Protein AF-A0A381NSH4-F1 (afdb_monomer)

Structure (mmCIF, N/CA/C/O backbone):
data_AF-A0A381NSH4-F1
#
_entry.id   AF-A0A381NSH4-F1
#
loop_
_atom_site.group_PDB
_atom_site.id
_atom_site.type_symbol
_atom_site.label_atom_id
_atom_site.label_alt_id
_atom_site.label_comp_id
_atom_site.label_asym_id
_atom_site.label_entity_id
_atom_site.label_seq_id
_atom_site.pdbx_PDB_ins_code
_atom_site.Cartn_x
_atom_site.Cartn_y
_atom_site.Cartn_z
_atom_site.occupancy
_atom_site.B_iso_or_equiv
_atom_site.auth_seq_id
_atom_site.auth_comp_id
_atom_site.auth_asym_id
_atom_site.auth_atom_id
_atom_site.pdbx_PDB_model_num
ATOM 1 N N . GLU A 1 1 ? 9.974 11.457 17.850 1.00 54.38 1 GLU A N 1
ATOM 2 C CA . GLU A 1 1 ? 8.636 10.919 18.157 1.00 54.38 1 GLU A CA 1
ATOM 3 C C . GLU A 1 1 ? 7.765 11.039 16.912 1.00 54.38 1 GLU A C 1
ATOM 5 O O . GLU A 1 1 ? 7.603 12.149 16.429 1.00 54.38 1 GLU A O 1
ATOM 10 N N . MET A 1 2 ? 7.265 9.943 16.327 1.00 51.56 2 MET A N 1
ATOM 11 C CA . MET A 1 2 ? 6.429 10.014 15.111 1.00 51.56 2 MET A CA 1
ATOM 12 C C . MET A 1 2 ? 5.053 10.663 15.356 1.00 51.56 2 MET A C 1
ATOM 14 O O . MET A 1 2 ? 4.365 11.027 14.403 1.00 51.56 2 MET A O 1
ATOM 18 N N . GLU A 1 3 ? 4.700 10.902 16.625 1.00 49.88 3 GLU A N 1
ATOM 19 C CA . GLU A 1 3 ? 3.571 11.748 17.027 1.00 49.88 3 GLU A CA 1
ATOM 20 C C . GLU A 1 3 ? 3.596 13.141 16.372 1.00 49.88 3 GLU A C 1
ATOM 22 O O . GLU A 1 3 ? 2.533 13.709 16.130 1.00 49.88 3 GLU A O 1
ATOM 27 N N . THR A 1 4 ? 4.770 13.689 16.015 1.00 55.56 4 THR A N 1
ATOM 28 C CA . THR A 1 4 ? 4.829 14.958 15.266 1.00 55.56 4 THR A CA 1
ATOM 29 C C . THR A 1 4 ? 4.426 14.831 13.800 1.00 55.56 4 THR A C 1
ATOM 31 O O . THR A 1 4 ? 3.989 15.823 13.223 1.00 55.56 4 THR A O 1
ATOM 34 N N . TYR A 1 5 ? 4.564 13.653 13.184 1.00 58.81 5 TYR A N 1
ATOM 35 C CA . TYR A 1 5 ? 4.221 13.450 11.771 1.00 58.81 5 TYR A CA 1
ATOM 36 C C . TYR A 1 5 ? 2.752 13.080 11.569 1.00 58.81 5 TYR A C 1
ATOM 38 O O . TYR A 1 5 ? 2.172 13.449 10.551 1.00 58.81 5 TYR A O 1
ATOM 46 N N . LEU A 1 6 ? 2.145 12.379 12.530 1.00 64.69 6 LEU A N 1
ATOM 47 C CA . LEU A 1 6 ? 0.754 11.931 12.461 1.00 64.69 6 LEU A CA 1
ATOM 48 C C . LEU A 1 6 ? 0.031 12.204 13.794 1.00 64.69 6 LEU A C 1
ATOM 50 O O . LEU A 1 6 ? -0.257 11.277 14.551 1.00 64.69 6 LEU A O 1
ATOM 54 N N . PRO A 1 7 ? -0.262 13.469 14.132 1.00 63.97 7 PRO A N 1
ATOM 55 C CA . PRO A 1 7 ? -1.010 13.774 15.344 1.00 63.97 7 PRO A CA 1
ATOM 56 C C . PRO A 1 7 ? -2.448 13.235 15.246 1.00 63.97 7 PRO A C 1
ATOM 58 O O . PRO A 1 7 ? -3.110 13.387 14.221 1.00 63.97 7 PRO A O 1
ATOM 61 N N . ASN A 1 8 ? -2.958 12.660 16.340 1.00 69.38 8 ASN A N 1
ATOM 62 C CA . ASN A 1 8 ? -4.362 12.246 16.518 1.00 69.38 8 ASN A CA 1
ATOM 63 C C . ASN A 1 8 ? -4.880 11.095 15.627 1.00 69.38 8 ASN A C 1
ATOM 65 O O . ASN A 1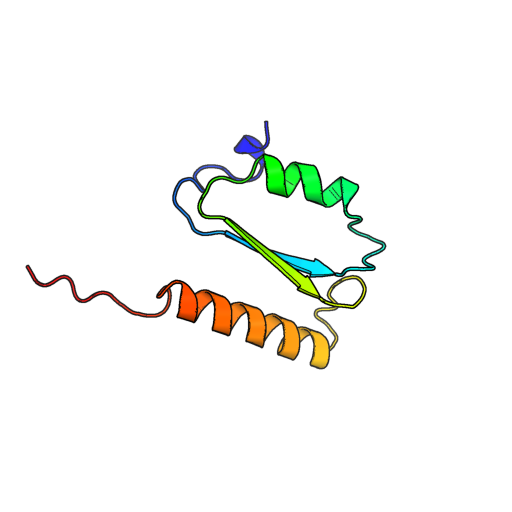 8 ? -6.090 10.958 15.469 1.00 69.38 8 ASN A O 1
ATOM 69 N N . ILE A 1 9 ? -4.016 10.234 15.082 1.00 76.38 9 ILE A N 1
ATOM 70 C CA . ILE A 1 9 ? -4.447 9.083 14.256 1.00 76.38 9 ILE A CA 1
ATOM 71 C C . ILE A 1 9 ? -4.787 7.810 15.059 1.00 76.38 9 ILE A C 1
ATOM 73 O O . ILE A 1 9 ? -5.046 6.759 14.477 1.00 76.38 9 ILE A O 1
ATOM 77 N N . SER A 1 10 ? -4.796 7.875 16.394 1.00 74.06 10 SER A N 1
ATOM 78 C CA . SER A 1 10 ? -5.130 6.723 17.244 1.00 74.06 10 SER A CA 1
ATOM 79 C C . SER A 1 10 ? -6.532 6.183 16.933 1.00 74.06 10 SER A C 1
ATOM 81 O O . SER A 1 10 ? -7.487 6.950 16.807 1.00 74.06 10 SER A O 1
ATOM 83 N N . GLY A 1 11 ? -6.652 4.861 16.773 1.00 78.50 11 GLY A N 1
ATOM 84 C CA . GLY A 1 11 ? -7.906 4.191 16.415 1.00 78.50 11 GLY A CA 1
ATOM 85 C C . GLY A 1 11 ? -8.349 4.377 14.958 1.00 78.50 11 GLY A C 1
ATOM 86 O O . GLY A 1 11 ? -9.383 3.832 14.576 1.00 78.50 11 GLY A O 1
ATOM 87 N N . THR A 1 12 ? -7.587 5.108 14.137 1.00 85.44 12 THR A N 1
ATOM 88 C CA . THR A 1 12 ? -7.831 5.210 12.693 1.00 85.44 12 THR A CA 1
ATOM 89 C C . THR A 1 12 ? -7.144 4.042 11.985 1.00 85.44 12 THR A C 1
ATOM 91 O O . THR A 1 12 ? -5.935 3.894 12.141 1.00 85.44 12 THR A O 1
ATOM 94 N N . PRO A 1 13 ? -7.860 3.221 11.193 1.00 89.25 13 PRO A N 1
ATOM 95 C CA . PRO A 1 13 ? -7.234 2.157 10.418 1.00 89.25 13 PRO A CA 1
ATOM 96 C C . PRO A 1 13 ? -6.255 2.685 9.365 1.00 89.25 13 PRO A C 1
ATOM 98 O O . PRO A 1 13 ? -6.585 3.605 8.615 1.00 89.25 13 PRO A O 1
ATOM 101 N N . ILE A 1 14 ? -5.075 2.068 9.272 1.00 91.12 14 ILE A N 1
ATOM 102 C CA . ILE A 1 14 ? -4.009 2.446 8.329 1.00 91.12 14 ILE A CA 1
ATOM 103 C C . ILE A 1 14 ? -3.656 1.250 7.440 1.00 91.12 14 ILE A C 1
ATOM 105 O O . ILE A 1 14 ? -3.532 0.116 7.912 1.00 91.12 14 ILE A O 1
ATOM 109 N N . HIS A 1 15 ? -3.457 1.496 6.145 1.00 95.12 15 HIS A N 1
ATOM 110 C CA . HIS A 1 15 ? -2.939 0.492 5.218 1.00 95.12 15 HIS A CA 1
ATOM 111 C C . HIS A 1 15 ? -1.812 1.052 4.370 1.00 95.12 15 HIS A C 1
ATOM 113 O O . HIS A 1 15 ? -1.987 2.050 3.671 1.00 95.12 15 HIS A O 1
ATOM 119 N N . PHE A 1 16 ? -0.666 0.384 4.421 1.00 95.25 16 PHE A N 1
ATOM 120 C CA . PHE A 1 16 ? 0.497 0.716 3.611 1.00 95.25 16 PHE A CA 1
ATOM 121 C C . PHE A 1 16 ? 0.501 -0.114 2.326 1.00 95.25 16 PHE A C 1
ATOM 123 O O . PHE A 1 16 ? 0.316 -1.328 2.363 1.00 95.25 16 PHE A O 1
ATOM 130 N N . ILE A 1 17 ? 0.728 0.537 1.186 1.00 95.75 17 ILE A N 1
ATOM 131 C CA . ILE A 1 17 ? 0.919 -0.125 -0.109 1.00 95.75 17 ILE A CA 1
ATOM 132 C C . ILE A 1 17 ? 2.326 0.229 -0.579 1.00 95.75 17 ILE A C 1
ATOM 134 O O . ILE A 1 17 ? 2.587 1.380 -0.923 1.00 95.75 17 ILE A O 1
ATOM 138 N N . ASN A 1 18 ? 3.218 -0.759 -0.577 1.00 95.12 18 ASN A N 1
ATOM 139 C CA . ASN A 1 18 ? 4.649 -0.570 -0.814 1.00 95.12 18 ASN A CA 1
ATOM 140 C C . ASN A 1 18 ? 5.103 -1.279 -2.095 1.00 95.12 18 ASN A C 1
ATOM 142 O O . ASN A 1 18 ? 4.549 -2.314 -2.467 1.00 95.12 18 ASN A O 1
ATOM 146 N N . GLY A 1 19 ? 6.137 -0.752 -2.754 1.00 94.38 19 GLY A N 1
ATOM 147 C CA . GLY A 1 19 ? 6.818 -1.422 -3.865 1.00 94.38 19 GLY A CA 1
ATOM 148 C C . GLY A 1 19 ? 7.975 -2.291 -3.364 1.00 94.38 19 GLY A C 1
ATOM 149 O O . GLY A 1 19 ? 8.797 -1.824 -2.582 1.00 94.38 19 GLY A O 1
ATOM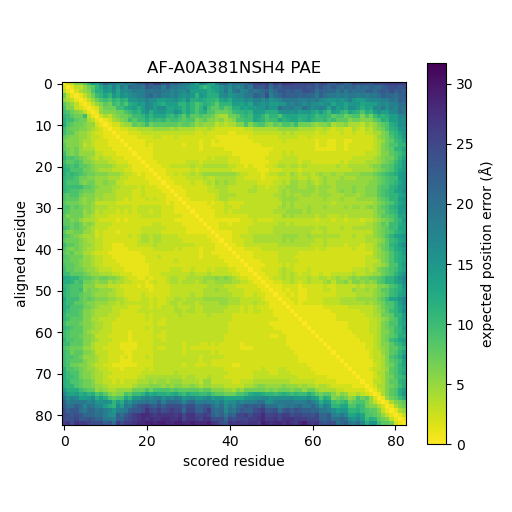 150 N N . THR A 1 20 ? 8.089 -3.539 -3.823 1.00 93.69 20 THR A N 1
ATOM 151 C CA . THR A 1 20 ? 9.179 -4.459 -3.414 1.00 93.69 20 THR A CA 1
ATOM 152 C C . THR A 1 20 ? 10.573 -4.009 -3.861 1.00 93.69 20 THR A C 1
ATOM 154 O O . THR A 1 20 ? 11.576 -4.479 -3.327 1.00 93.69 20 THR A O 1
ATOM 157 N N . LYS A 1 21 ? 10.649 -3.130 -4.866 1.00 93.19 21 LYS A N 1
ATOM 158 C CA . LYS A 1 21 ? 11.883 -2.650 -5.503 1.00 93.19 21 LYS A CA 1
ATOM 159 C C . LYS A 1 21 ? 11.903 -1.125 -5.614 1.00 93.19 21 LYS A C 1
ATOM 161 O O . LYS A 1 21 ? 12.438 -0.593 -6.586 1.00 93.19 21 LYS A O 1
ATOM 166 N N . ASP A 1 22 ? 11.270 -0.419 -4.678 1.00 93.81 22 ASP A N 1
ATOM 167 C CA . ASP A 1 22 ? 11.253 1.044 -4.661 1.00 93.81 22 ASP A CA 1
ATOM 168 C C . ASP A 1 22 ? 12.649 1.599 -4.305 1.00 93.81 22 ASP A C 1
ATOM 170 O O . ASP A 1 22 ? 13.116 1.407 -3.181 1.00 93.81 22 ASP A O 1
ATOM 174 N N . PRO A 1 23 ? 13.345 2.281 -5.237 1.00 90.62 23 PRO A N 1
ATOM 175 C CA . PRO A 1 23 ? 14.666 2.832 -4.955 1.00 90.62 23 PRO A CA 1
ATOM 176 C C . PRO A 1 23 ? 14.609 4.136 -4.143 1.00 90.62 23 PRO A C 1
ATOM 178 O O . PRO A 1 23 ? 15.642 4.582 -3.650 1.00 90.62 23 PRO A O 1
ATOM 181 N N . LEU A 1 24 ? 13.439 4.779 -4.048 1.00 92.62 24 LEU A N 1
ATOM 182 C CA . LEU A 1 24 ? 13.242 6.042 -3.337 1.00 92.62 24 LEU A CA 1
ATOM 183 C C . LEU A 1 24 ? 12.863 5.813 -1.875 1.00 92.62 24 LEU A C 1
ATOM 185 O O . LEU A 1 24 ? 13.269 6.587 -1.010 1.00 92.62 24 LEU A O 1
ATOM 189 N N . VAL A 1 25 ? 12.098 4.754 -1.606 1.00 90.44 25 VAL A N 1
ATOM 190 C CA . VAL A 1 25 ? 11.670 4.366 -0.257 1.00 90.44 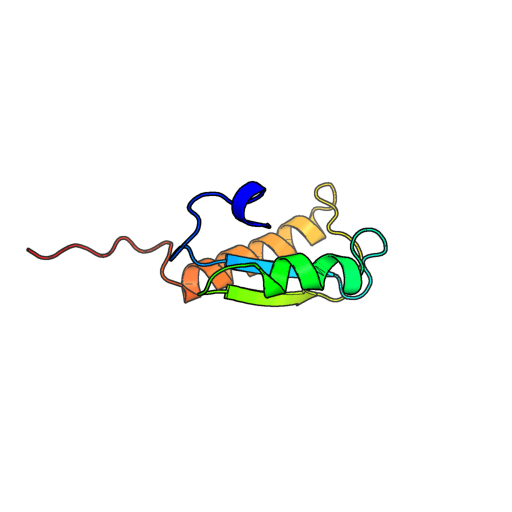25 VAL A CA 1
ATOM 191 C C . VAL A 1 25 ? 12.040 2.900 -0.015 1.00 90.44 25 VAL A C 1
ATOM 193 O O . VAL A 1 25 ? 11.205 2.012 -0.191 1.00 90.44 25 VAL A O 1
ATOM 196 N N . PRO A 1 26 ? 13.298 2.618 0.364 1.00 88.69 26 PRO A N 1
ATOM 197 C CA . PRO A 1 26 ? 13.721 1.256 0.652 1.00 88.69 26 PRO A CA 1
ATOM 198 C C . PRO A 1 26 ? 13.095 0.748 1.968 1.00 88.69 26 PRO A C 1
ATOM 200 O O . PRO A 1 26 ? 12.646 1.558 2.790 1.00 88.69 26 PRO A O 1
ATOM 203 N N . PRO A 1 27 ? 13.082 -0.576 2.218 1.00 87.62 27 PRO A N 1
ATOM 204 C CA . PRO A 1 27 ? 12.482 -1.155 3.422 1.00 87.62 27 PRO A CA 1
ATOM 205 C C . PRO A 1 27 ? 12.973 -0.522 4.730 1.00 87.62 27 PRO A C 1
ATOM 207 O 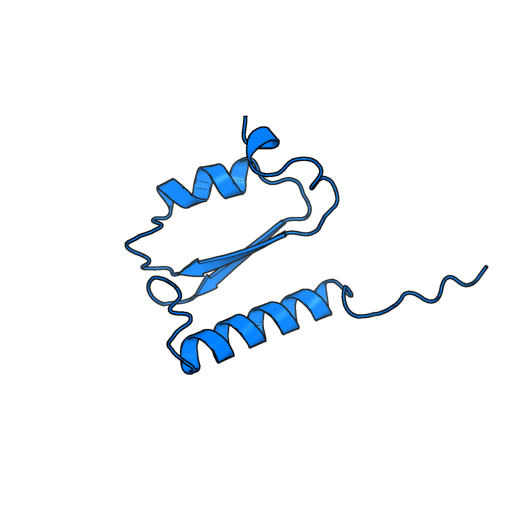O . PRO A 1 27 ? 12.186 -0.297 5.643 1.00 87.62 27 PRO A O 1
ATOM 210 N N . GLU A 1 28 ? 14.249 -0.152 4.817 1.00 89.25 28 GLU A N 1
ATOM 211 C CA . GLU A 1 28 ? 14.834 0.469 6.009 1.00 89.25 28 GLU A CA 1
ATOM 212 C C . GLU A 1 28 ? 14.245 1.856 6.301 1.00 89.25 28 GLU A C 1
ATOM 214 O O . GLU A 1 28 ? 14.178 2.266 7.458 1.00 89.25 28 GLU A O 1
ATOM 219 N N . ALA A 1 29 ? 13.791 2.573 5.269 1.00 87.62 29 ALA A N 1
ATOM 220 C CA . ALA A 1 29 ? 13.073 3.835 5.422 1.00 87.62 29 ALA A CA 1
ATOM 221 C C . ALA A 1 29 ? 11.593 3.619 5.786 1.00 87.62 29 ALA A C 1
ATOM 223 O O . ALA A 1 29 ? 10.990 4.477 6.428 1.00 87.62 29 ALA A O 1
ATOM 224 N N . TYR A 1 30 ? 11.017 2.473 5.407 1.00 89.44 30 TYR A N 1
ATOM 225 C CA . TYR A 1 30 ? 9.645 2.086 5.739 1.00 89.44 30 TYR A CA 1
ATOM 226 C C . TYR A 1 30 ? 9.486 1.609 7.192 1.00 89.44 30 TYR A C 1
ATOM 228 O O . TYR A 1 30 ? 8.503 1.964 7.842 1.00 89.44 30 TYR A O 1
ATOM 236 N N . LEU A 1 31 ? 10.446 0.848 7.731 1.00 89.06 31 LEU A N 1
ATOM 237 C CA . LEU A 1 31 ? 10.340 0.250 9.072 1.00 89.06 31 LEU A CA 1
ATOM 238 C C . LEU A 1 31 ? 10.000 1.264 10.183 1.00 89.06 31 LEU A C 1
ATOM 240 O O . LEU A 1 31 ? 9.072 0.998 10.945 1.00 89.06 31 LEU A O 1
ATOM 244 N N . PRO A 1 32 ? 10.621 2.462 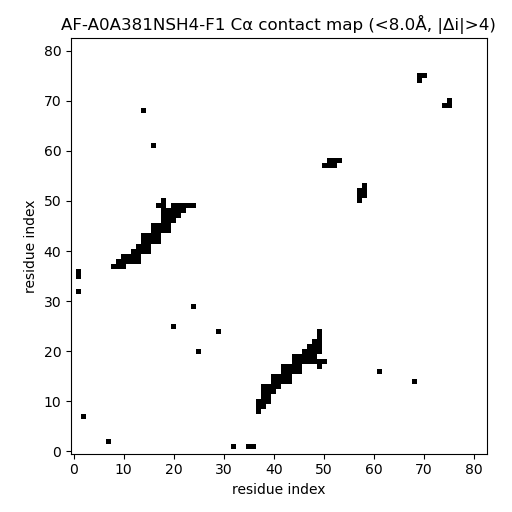10.254 1.00 88.94 32 PRO A N 1
ATOM 245 C CA . PRO A 1 32 ? 10.233 3.458 11.249 1.00 88.94 32 PRO A CA 1
ATOM 246 C C . PRO A 1 32 ? 8.772 3.913 11.128 1.00 88.94 32 PRO A C 1
ATOM 248 O O . PRO A 1 32 ? 8.128 4.126 12.154 1.00 88.94 32 PRO A O 1
ATOM 251 N N . LEU A 1 33 ? 8.232 4.043 9.908 1.00 87.50 33 LEU A N 1
ATOM 252 C CA . LEU A 1 33 ? 6.817 4.370 9.691 1.00 87.50 33 LEU A CA 1
ATOM 253 C C . LEU A 1 33 ? 5.914 3.252 10.209 1.00 87.50 33 LEU A C 1
ATOM 255 O O . LEU A 1 33 ? 4.934 3.525 10.900 1.00 87.50 33 LEU A O 1
ATOM 259 N N . TRP A 1 34 ? 6.254 2.001 9.908 1.00 91.12 34 TRP A N 1
ATOM 260 C CA . TRP A 1 34 ? 5.504 0.845 10.384 1.00 91.12 34 TRP A CA 1
ATOM 261 C C . TRP A 1 34 ? 5.515 0.740 11.910 1.00 91.12 34 TRP A C 1
ATOM 263 O O . TRP A 1 34 ? 4.450 0.699 12.531 1.00 91.12 34 TRP A O 1
ATOM 273 N N . ASP A 1 35 ? 6.699 0.744 12.522 1.00 90.31 35 ASP A N 1
ATOM 274 C CA . ASP A 1 35 ? 6.883 0.492 13.955 1.00 90.31 35 ASP A CA 1
ATOM 275 C C . ASP A 1 35 ? 6.180 1.534 14.822 1.00 90.31 35 ASP A C 1
ATOM 277 O O . ASP A 1 35 ? 5.618 1.204 15.865 1.00 90.31 35 ASP A O 1
ATOM 281 N N . ASN A 1 36 ? 6.153 2.784 14.366 1.00 86.44 36 ASN A N 1
ATOM 282 C CA . ASN A 1 36 ? 5.558 3.880 15.119 1.00 86.44 36 ASN A CA 1
ATOM 283 C C . ASN A 1 36 ? 4.079 4.133 14.771 1.00 86.44 36 ASN A C 1
ATOM 285 O O . ASN A 1 36 ? 3.446 4.977 15.405 1.00 86.44 36 ASN A O 1
ATOM 289 N N . SER A 1 37 ? 3.513 3.463 13.762 1.00 88.25 37 SER A N 1
ATOM 290 C CA . SER A 1 37 ? 2.097 3.647 13.416 1.00 88.25 37 SER A CA 1
ATOM 291 C C . SER A 1 37 ? 1.200 2.920 14.424 1.00 88.25 37 SER A C 1
ATOM 293 O O . SER A 1 37 ? 1.512 1.782 14.789 1.00 88.25 37 SER A O 1
ATOM 295 N N . PRO A 1 38 ? 0.087 3.525 14.875 1.00 87.88 38 PRO A N 1
ATOM 296 C CA . PRO A 1 38 ? -0.834 2.879 15.798 1.00 87.88 38 PRO A CA 1
ATOM 297 C C . 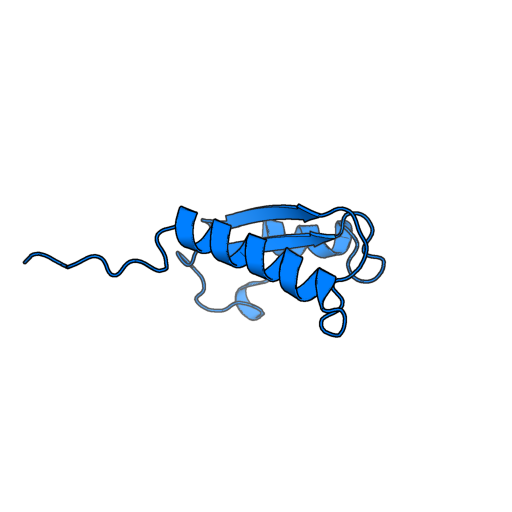PRO A 1 38 ? -1.627 1.767 15.110 1.00 87.88 38 PRO A C 1
ATOM 299 O O . PRO A 1 38 ? -1.806 1.759 13.892 1.00 87.88 38 PRO A O 1
ATOM 302 N N . ASP A 1 39 ? -2.146 0.854 15.922 1.00 88.31 39 ASP A N 1
ATOM 303 C CA . ASP A 1 39 ? -3.141 -0.110 15.476 1.00 88.31 39 ASP A CA 1
ATOM 304 C C . ASP A 1 39 ? -4.544 0.528 15.368 1.00 88.31 39 ASP A C 1
ATOM 306 O O . ASP A 1 39 ? -4.866 1.453 16.126 1.00 88.31 39 ASP A O 1
ATOM 310 N N . PRO A 1 40 ? -5.410 0.017 14.468 1.00 89.50 40 PRO A N 1
ATOM 311 C CA . PRO A 1 40 ? -5.162 -1.114 13.568 1.00 89.50 40 PRO A CA 1
ATOM 312 C C . PRO A 1 40 ? -4.397 -0.707 12.296 1.00 89.50 40 PRO A C 1
ATOM 314 O O . PRO A 1 40 ? -4.817 0.191 11.566 1.00 89.50 40 PRO A O 1
ATOM 317 N N . LYS A 1 41 ? -3.308 -1.420 11.984 1.00 92.50 41 LYS A N 1
ATOM 318 C CA . LYS A 1 41 ? -2.528 -1.229 10.749 1.00 92.50 41 LYS A CA 1
ATOM 319 C C . LYS A 1 41 ? -2.332 -2.527 9.970 1.00 92.50 41 LYS A C 1
ATOM 321 O O . LYS A 1 41 ? -2.416 -3.625 10.510 1.00 92.50 41 LYS A O 1
ATOM 326 N N . SER A 1 42 ? -2.088 -2.398 8.671 1.00 95.62 42 SER A N 1
ATOM 327 C CA . SER A 1 42 ? -1.837 -3.516 7.753 1.00 95.62 42 SER A CA 1
ATOM 328 C C . SER A 1 42 ? -0.980 -3.060 6.571 1.00 95.62 42 SER A C 1
ATOM 330 O O . SER A 1 42 ? -0.825 -1.858 6.348 1.00 95.62 42 SER A O 1
ATOM 332 N N . GLU A 1 43 ? -0.430 -3.997 5.803 1.00 96.50 43 GLU A N 1
ATOM 333 C CA . GLU A 1 43 ? 0.409 -3.682 4.645 1.00 96.50 43 GLU A CA 1
ATOM 334 C C . GLU A 1 43 ? 0.207 -4.657 3.481 1.00 96.50 43 GLU A C 1
ATOM 336 O O . GLU A 1 43 ? -0.201 -5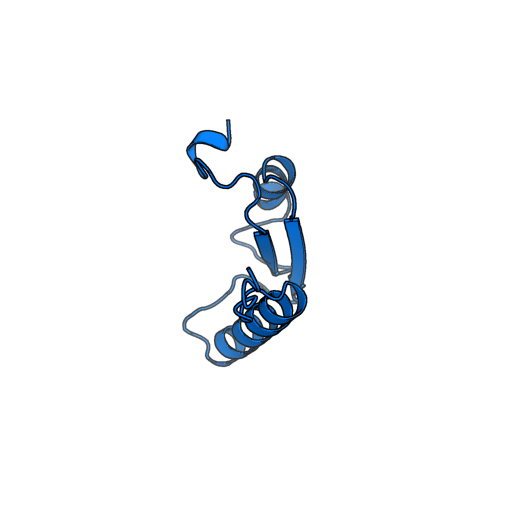.803 3.671 1.00 96.50 43 GLU A O 1
ATOM 341 N N . THR A 1 44 ? 0.512 -4.184 2.273 1.00 95.69 44 THR A N 1
ATOM 342 C CA . THR A 1 44 ? 0.623 -4.992 1.057 1.00 95.69 44 THR A CA 1
ATOM 343 C C . THR A 1 44 ? 1.886 -4.593 0.302 1.00 95.69 44 THR A C 1
ATOM 345 O O . THR A 1 44 ? 2.120 -3.410 0.049 1.00 95.69 44 THR A O 1
ATOM 348 N N . TRP A 1 45 ? 2.660 -5.589 -0.127 1.00 94.81 45 TRP A N 1
ATOM 349 C CA . TRP A 1 45 ? 3.828 -5.399 -0.981 1.00 94.81 45 TRP A CA 1
ATOM 350 C C . TRP A 1 45 ? 3.491 -5.767 -2.421 1.00 94.81 45 TRP A C 1
ATOM 352 O O . TRP A 1 45 ? 3.049 -6.877 -2.717 1.00 94.81 45 TRP A O 1
ATOM 362 N N . VAL A 1 46 ? 3.691 -4.816 -3.322 1.00 93.62 46 VAL A N 1
ATOM 363 C CA . VAL A 1 46 ? 3.405 -4.940 -4.745 1.00 93.62 46 VAL A CA 1
ATOM 364 C C . VAL A 1 46 ? 4.721 -5.049 -5.496 1.00 93.62 46 VAL A C 1
ATOM 366 O O . VAL A 1 46 ? 5.639 -4.259 -5.284 1.00 93.62 46 VAL A O 1
ATOM 369 N N . GLU A 1 47 ? 4.814 -6.014 -6.407 1.00 92.19 47 GLU A N 1
ATOM 370 C CA . GLU A 1 47 ? 5.995 -6.132 -7.254 1.00 92.19 47 GLU A CA 1
ATOM 371 C C . GLU A 1 47 ? 6.159 -4.875 -8.125 1.00 92.19 47 GLU A C 1
ATOM 373 O O . GLU A 1 47 ? 5.264 -4.511 -8.903 1.00 92.19 47 GLU A O 1
ATOM 378 N N . GLY A 1 48 ? 7.302 -4.201 -7.973 1.00 91.06 48 GLY A N 1
ATOM 379 C CA . GLY A 1 48 ? 7.612 -2.967 -8.692 1.00 91.06 48 GLY A CA 1
ATOM 380 C C . GLY A 1 48 ? 8.373 -1.936 -7.863 1.00 91.06 48 GLY A C 1
ATOM 381 O O . GLY A 1 48 ? 8.678 -2.150 -6.691 1.00 91.06 48 GLY A O 1
ATOM 382 N N . GLY A 1 49 ? 8.710 -0.826 -8.522 1.00 92.19 49 GLY A N 1
ATOM 383 C CA . GLY A 1 49 ? 9.365 0.327 -7.906 1.00 92.19 49 GLY A CA 1
ATOM 384 C C . GLY A 1 49 ? 8.376 1.326 -7.304 1.00 92.19 49 GLY A C 1
ATOM 385 O O . GLY A 1 49 ? 7.262 0.962 -6.931 1.00 92.19 49 GLY A O 1
ATOM 386 N N . HIS A 1 50 ? 8.785 2.594 -7.241 1.00 94.44 50 HIS A N 1
ATOM 387 C CA . HIS A 1 50 ? 7.948 3.675 -6.727 1.00 94.44 50 HIS A CA 1
ATOM 388 C C . HIS A 1 50 ? 6.650 3.829 -7.524 1.00 94.44 50 HIS A C 1
ATOM 390 O O . HIS A 1 50 ? 6.647 3.742 -8.756 1.00 94.44 50 HIS A O 1
ATOM 396 N N . PHE A 1 51 ? 5.556 4.113 -6.820 1.00 92.50 51 PHE A N 1
ATOM 397 C CA . PHE A 1 51 ? 4.274 4.412 -7.443 1.00 92.50 51 PHE A CA 1
ATOM 398 C C . PHE A 1 51 ? 4.384 5.642 -8.351 1.00 92.50 51 PHE A C 1
ATOM 400 O O . PHE A 1 51 ? 4.770 6.724 -7.907 1.00 92.50 51 PHE A O 1
ATOM 407 N N . ASN A 1 52 ? 4.008 5.491 -9.622 1.00 92.88 52 ASN A N 1
ATOM 408 C CA . ASN A 1 52 ? 3.953 6.602 -10.560 1.00 92.88 52 ASN A CA 1
ATOM 409 C C . ASN A 1 52 ? 2.501 7.080 -10.745 1.00 92.88 52 ASN A C 1
ATOM 411 O O . ASN A 1 52 ? 1.751 6.452 -11.497 1.00 92.88 52 ASN A O 1
ATOM 415 N N . PRO A 1 53 ? 2.092 8.219 -10.154 1.00 91.81 53 PRO A N 1
ATOM 416 C CA . PRO A 1 53 ? 0.735 8.743 -10.327 1.00 91.81 53 PRO A CA 1
ATOM 417 C C . PRO A 1 53 ? 0.434 9.196 -11.767 1.00 91.81 53 PRO A C 1
ATOM 419 O O . PRO A 1 53 ? -0.726 9.376 -12.126 1.00 91.81 53 PRO A O 1
ATOM 422 N N . GLY A 1 54 ? 1.461 9.379 -12.605 1.00 96.50 54 GLY A N 1
ATOM 423 C CA . GLY A 1 54 ? 1.316 9.662 -14.033 1.00 96.50 54 GLY A CA 1
ATOM 424 C C . GLY A 1 54 ? 1.110 8.417 -14.902 1.00 96.50 54 GLY A C 1
ATOM 425 O O . GLY A 1 54 ? 0.836 8.561 -16.092 1.00 96.50 54 GLY A O 1
ATOM 426 N N . ASN A 1 55 ? 1.239 7.208 -14.344 1.00 96.06 55 ASN A N 1
ATOM 427 C CA . ASN A 1 55 ? 1.001 5.955 -15.054 1.00 96.06 55 ASN A CA 1
ATOM 428 C C . ASN A 1 55 ? -0.429 5.443 -14.774 1.00 96.06 55 ASN A C 1
ATOM 430 O O . ASN A 1 55 ? -0.732 5.067 -13.638 1.00 96.06 55 ASN A O 1
ATOM 434 N N . PRO A 1 56 ? -1.315 5.369 -15.788 1.00 96.94 56 PRO A N 1
ATOM 435 C CA . PRO A 1 56 ? -2.681 4.878 -15.610 1.00 96.94 56 PRO A CA 1
ATOM 436 C C . PRO A 1 56 ? -2.777 3.448 -15.063 1.00 96.94 56 PRO A C 1
ATOM 438 O O . PRO A 1 56 ? -3.717 3.140 -14.331 1.00 96.94 56 PRO A O 1
ATOM 441 N N . GLU A 1 57 ? -1.824 2.572 -15.391 1.00 95.38 57 GLU A N 1
ATOM 442 C CA . GLU A 1 57 ? -1.827 1.185 -14.912 1.00 95.38 57 GLU A CA 1
ATOM 443 C C . GLU A 1 57 ? -1.522 1.108 -13.415 1.00 95.38 57 GLU A C 1
ATOM 445 O O . GLU A 1 57 ? -2.205 0.388 -12.681 1.00 95.38 57 GLU A O 1
ATOM 450 N N . ASP A 1 58 ? -0.561 1.906 -12.944 1.00 94.56 58 ASP A N 1
ATOM 451 C CA . ASP A 1 58 ? -0.246 2.017 -11.521 1.00 94.56 58 ASP A CA 1
ATOM 452 C C . ASP A 1 58 ? -1.413 2.632 -10.751 1.00 94.56 58 ASP A C 1
ATOM 454 O O . ASP A 1 58 ? -1.829 2.084 -9.731 1.00 94.56 58 ASP A O 1
ATOM 458 N N . MET A 1 59 ? -2.003 3.715 -11.270 1.00 96.44 59 MET A N 1
ATOM 459 C CA . MET A 1 59 ? -3.205 4.332 -10.700 1.00 96.44 59 MET A CA 1
ATOM 460 C C . MET A 1 59 ? -4.353 3.324 -10.566 1.00 96.44 59 MET A C 1
ATOM 462 O O . MET A 1 59 ? -4.984 3.236 -9.511 1.00 96.44 59 MET A O 1
ATOM 466 N N . LEU A 1 60 ? -4.617 2.533 -11.612 1.00 96.62 60 LEU A N 1
ATOM 467 C CA . LEU A 1 60 ? -5.672 1.520 -11.599 1.00 96.62 60 LEU A CA 1
ATOM 468 C C . LEU A 1 60 ? -5.377 0.403 -10.592 1.00 96.62 60 LEU A C 1
ATOM 470 O O . LEU A 1 60 ? -6.274 -0.013 -9.855 1.00 96.62 60 LEU A O 1
ATOM 474 N N . ARG A 1 61 ? -4.136 -0.093 -10.558 1.00 95.19 61 ARG A N 1
ATOM 475 C CA . ARG A 1 61 ? -3.700 -1.154 -9.642 1.00 95.19 61 ARG A CA 1
ATOM 476 C C . ARG A 1 61 ? -3.805 -0.706 -8.185 1.00 95.19 61 ARG A C 1
ATOM 478 O O . ARG A 1 61 ? -4.481 -1.373 -7.404 1.00 95.19 61 ARG A O 1
ATOM 485 N N . THR A 1 62 ? -3.202 0.430 -7.838 1.00 95.31 62 THR A N 1
ATOM 486 C CA . THR A 1 62 ? -3.245 0.992 -6.481 1.00 95.31 62 THR A CA 1
ATOM 487 C C . THR A 1 62 ? -4.675 1.329 -6.077 1.00 95.31 62 THR A C 1
ATOM 489 O O . THR A 1 62 ? -5.102 0.967 -4.984 1.00 95.31 62 THR A O 1
ATOM 492 N N . GLY A 1 63 ? -5.464 1.918 -6.983 1.00 95.62 63 GLY A N 1
ATOM 493 C CA . GLY A 1 63 ? -6.879 2.188 -6.744 1.00 95.62 63 GLY A CA 1
ATOM 494 C C . GLY A 1 63 ? -7.646 0.925 -6.352 1.00 95.62 63 GLY A C 1
ATOM 495 O O . GLY A 1 63 ? -8.304 0.911 -5.317 1.00 95.62 63 GLY A O 1
ATOM 496 N N . LYS A 1 64 ? -7.519 -0.169 -7.115 1.00 96.88 64 LYS A N 1
ATOM 497 C CA . LYS A 1 64 ? -8.183 -1.446 -6.787 1.00 96.88 64 LYS A CA 1
ATOM 498 C C . LYS A 1 64 ? -7.816 -1.966 -5.395 1.00 96.88 64 LYS A C 1
ATOM 500 O O . LYS A 1 64 ? -8.707 -2.421 -4.684 1.00 96.88 64 LYS A O 1
ATOM 505 N N . LEU A 1 65 ? -6.545 -1.869 -5.001 1.00 96.81 65 LEU A N 1
ATOM 506 C CA . LEU A 1 65 ? -6.090 -2.258 -3.661 1.00 96.81 65 LEU A CA 1
ATOM 507 C C . LEU A 1 65 ? -6.731 -1.386 -2.575 1.00 96.81 65 LEU A C 1
ATOM 509 O O . LEU A 1 65 ? -7.248 -1.913 -1.594 1.00 96.81 65 LEU A O 1
ATOM 513 N N . MET A 1 66 ? -6.778 -0.067 -2.784 1.00 95.06 66 MET A N 1
ATOM 514 C CA . MET A 1 66 ? -7.433 0.865 -1.860 1.00 95.06 66 MET A CA 1
ATOM 515 C C . MET A 1 66 ? -8.931 0.571 -1.704 1.00 95.06 66 MET A C 1
ATOM 517 O O . MET A 1 66 ? -9.444 0.593 -0.588 1.00 95.06 66 MET A O 1
ATOM 521 N N . TYR A 1 67 ? -9.641 0.296 -2.805 1.00 94.75 67 TYR A N 1
ATOM 522 C CA . TYR A 1 67 ? -11.064 -0.059 -2.768 1.00 94.75 67 TYR A CA 1
ATOM 523 C C . TYR A 1 67 ? -11.291 -1.380 -2.028 1.00 94.75 67 TYR A C 1
ATOM 525 O O . TYR A 1 67 ? -12.105 -1.418 -1.111 1.00 94.75 67 TYR A O 1
ATOM 533 N N . ALA A 1 68 ? -10.530 -2.423 -2.368 1.00 94.81 68 ALA A N 1
ATOM 534 C CA . ALA A 1 68 ? -10.648 -3.730 -1.729 1.00 94.81 68 ALA A CA 1
ATOM 535 C C . ALA A 1 68 ? -10.373 -3.665 -0.219 1.00 94.81 68 ALA A C 1
ATOM 537 O O . ALA A 1 68 ? -11.108 -4.256 0.570 1.00 94.81 68 ALA A O 1
ATOM 538 N N . TRP A 1 69 ? -9.347 -2.914 0.195 1.00 95.50 69 TRP A N 1
ATOM 539 C CA . TRP A 1 69 ? -9.060 -2.709 1.611 1.00 95.50 69 TRP A CA 1
ATOM 540 C C . TRP A 1 69 ? -10.184 -1.939 2.314 1.00 95.50 69 TRP A C 1
ATOM 542 O O . TRP A 1 69 ? -10.650 -2.368 3.366 1.00 95.50 69 TRP A O 1
ATOM 552 N N . ALA A 1 70 ? -10.664 -0.840 1.723 1.00 92.19 70 ALA A N 1
ATOM 553 C CA . ALA A 1 70 ? -11.735 -0.041 2.315 1.00 92.19 70 ALA A CA 1
ATOM 554 C C . ALA A 1 70 ? -13.036 -0.840 2.497 1.00 92.19 70 ALA A C 1
ATOM 556 O O . ALA A 1 70 ? -13.710 -0.677 3.515 1.00 92.19 70 ALA A O 1
ATOM 557 N N . ASP A 1 71 ? -13.368 -1.710 1.540 1.00 91.50 71 ASP A N 1
ATOM 558 C CA . ASP A 1 71 ? -14.520 -2.610 1.630 1.00 91.50 71 ASP A CA 1
ATOM 559 C C . ASP A 1 71 ? -14.329 -3.654 2.740 1.00 91.50 71 ASP A C 1
ATOM 561 O O . ASP A 1 71 ? -15.231 -3.856 3.550 1.00 91.50 71 ASP A O 1
ATOM 565 N N . ALA A 1 72 ? -13.141 -4.265 2.840 1.00 90.88 72 ALA A N 1
ATOM 566 C CA . ALA A 1 72 ? -12.821 -5.231 3.896 1.00 90.88 72 ALA A CA 1
ATOM 567 C C . ALA A 1 72 ? -12.847 -4.619 5.308 1.00 90.88 72 ALA A C 1
ATOM 569 O O . ALA A 1 72 ? -13.102 -5.324 6.281 1.00 90.88 72 ALA A O 1
ATOM 570 N N . GLN A 1 73 ? -12.589 -3.315 5.420 1.00 89.31 73 GLN A N 1
ATOM 571 C CA . GLN A 1 73 ? -12.681 -2.551 6.666 1.00 89.31 73 GLN A CA 1
ATOM 572 C C . GLN A 1 73 ? -14.078 -1.942 6.905 1.00 89.31 73 GLN A C 1
ATOM 574 O O . GLN A 1 73 ? -14.254 -1.168 7.844 1.00 89.31 73 GLN A O 1
ATOM 579 N N . GLU A 1 74 ? -15.067 -2.242 6.053 1.00 87.31 74 GLU A N 1
ATOM 580 C CA . GLU A 1 74 ? -16.429 -1.685 6.096 1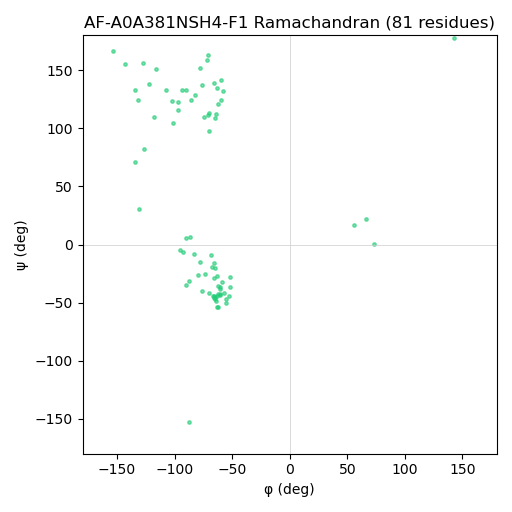.00 87.31 74 GLU A CA 1
ATOM 581 C C . GLU A 1 74 ? -16.493 -0.141 6.045 1.00 87.31 74 GLU A C 1
ATOM 583 O O . GLU A 1 74 ? -17.540 0.448 6.326 1.00 87.31 74 GLU A O 1
ATOM 588 N N . LEU A 1 75 ? -15.413 0.542 5.639 1.00 82.25 75 LEU A N 1
ATOM 589 C CA . LEU A 1 75 ? -15.276 2.007 5.733 1.00 82.25 75 LEU A CA 1
ATOM 590 C C . LEU A 1 75 ? -16.236 2.769 4.815 1.00 82.25 75 LEU A C 1
ATOM 592 O O . LEU A 1 75 ? -16.473 3.961 5.004 1.00 82.25 75 LEU A O 1
ATOM 596 N N . ARG A 1 76 ? -16.776 2.095 3.798 1.00 73.19 76 ARG A N 1
ATOM 597 C CA . ARG A 1 76 ? -17.724 2.671 2.831 1.00 73.19 76 ARG A CA 1
ATOM 598 C C . ARG A 1 76 ? -19.183 2.410 3.186 1.00 73.19 76 ARG A C 1
ATOM 600 O O . ARG A 1 76 ? -20.069 2.922 2.507 1.00 73.19 76 ARG A O 1
ATOM 607 N N . SER A 1 77 ? -19.440 1.631 4.233 1.00 69.12 77 SER A N 1
ATOM 608 C CA . SER A 1 77 ? -20.793 1.350 4.696 1.00 69.12 77 SER A CA 1
ATOM 609 C C . SER A 1 77 ? -21.156 2.285 5.849 1.00 69.12 77 SER A C 1
ATOM 611 O O . SER A 1 77 ? -20.483 2.340 6.877 1.00 69.12 77 SER A O 1
ATOM 613 N N . CYS A 1 78 ? -22.235 3.051 5.694 1.00 65.44 78 CYS A N 1
ATOM 614 C CA . CYS A 1 78 ? -22.821 3.755 6.826 1.00 65.44 78 CYS A CA 1
ATOM 615 C C . CYS A 1 78 ? -23.489 2.716 7.729 1.00 65.44 78 CYS A C 1
ATOM 617 O O . CYS A 1 78 ? -24.513 2.143 7.352 1.00 65.44 78 CYS A O 1
ATOM 619 N N . LYS A 1 79 ? -22.948 2.487 8.931 1.00 62.34 79 LYS A N 1
ATOM 620 C CA . LYS A 1 79 ? -23.678 1.741 9.961 1.00 62.34 79 LYS A CA 1
ATOM 621 C C . LYS A 1 79 ? -24.908 2.563 10.325 1.00 62.34 79 LYS A C 1
ATOM 623 O O . LYS A 1 79 ? -24.788 3.668 10.851 1.00 62.34 79 LYS A O 1
ATOM 628 N N . THR A 1 80 ? -26.094 2.062 9.988 1.00 62.34 80 THR A N 1
ATOM 629 C CA . THR A 1 80 ? -27.339 2.665 10.460 1.00 62.34 80 THR A CA 1
ATOM 630 C C . THR A 1 80 ? -27.345 2.497 11.972 1.00 62.34 80 THR A C 1
ATOM 632 O 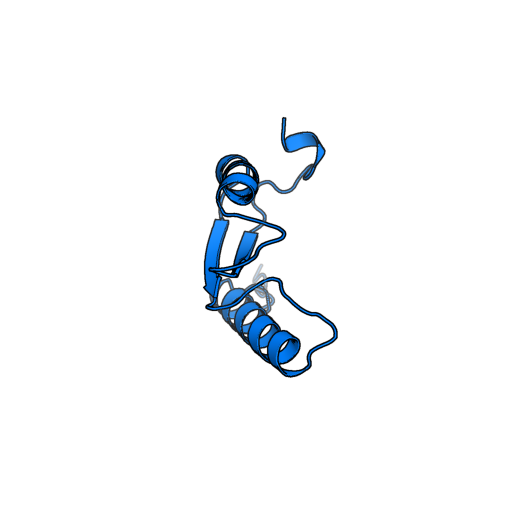O . THR A 1 80 ? -27.434 1.376 12.469 1.00 62.34 80 THR A O 1
ATOM 635 N N . VAL A 1 81 ? -27.164 3.590 12.712 1.00 64.88 81 VAL A N 1
ATOM 636 C CA . VAL A 1 81 ? -27.292 3.559 14.169 1.00 64.88 81 VAL A CA 1
ATOM 637 C C . VAL A 1 81 ? -28.774 3.363 14.460 1.00 64.88 81 VAL A C 1
ATOM 639 O O . VAL A 1 81 ? -29.556 4.306 14.368 1.00 64.88 81 VAL A O 1
ATOM 642 N N . VAL A 1 82 ? -29.178 2.121 14.723 1.00 58.12 82 VAL A N 1
ATOM 643 C CA . VAL A 1 82 ? -30.508 1.840 15.264 1.00 58.12 82 VAL A CA 1
ATOM 644 C C . VAL A 1 82 ? -30.458 2.250 16.734 1.00 58.12 82 VAL A C 1
ATOM 646 O O . VAL A 1 82 ? -29.713 1.651 17.509 1.00 58.12 82 VAL A O 1
ATOM 649 N N . GLN A 1 83 ? -31.164 3.334 17.062 1.00 43.16 83 GLN A N 1
ATOM 650 C CA . GLN A 1 83 ? -31.398 3.791 18.435 1.00 43.16 83 GLN A CA 1
ATOM 651 C C . GLN A 1 83 ? -32.444 2.925 19.130 1.00 43.16 83 GLN A C 1
ATOM 653 O O . GLN A 1 83 ? -33.413 2.519 18.448 1.00 43.16 83 GLN A O 1
#

Sequence (83 aa):
EMETYLPNISGTPIHFINGTKDPLVPPEAYLPLWDNSPDPKSETWVEGGHFNPGNPEDMLRTGKLMYAWADAQELRSCKTVVQ

Nearest PDB structures (foldseek):
  5zyo-assembly2_D  TM=3.452E-01  e=6.493E-01  Escherichia coli K-12
  5v12-assembly2_G  TM=5.150E-01  e=3.343E+00  Neurospora crassa OR74A
  7cem-assembly1_B  TM=3.702E-01  e=1.936E+00  Escherichia coli K-12
  7cfy-assembly1_B  TM=3.703E-01  e=3.832E+00  Escherichia coli K-12
  7rz4-assembly1_A  TM=3.815E-01  e=6.180E+00  Rattus norvegicus

InterPro domains:
  IPR029058 Alpha/Beta hydrolase fold [G3DSA:3.40.50.1820] (1-75)
  IPR029058 Alpha/Beta hydrolase fold [SSF53474] (5-57)

Radius of gyration: 15.15 Å; Cα contacts (8 Å, |Δi|>4): 72; chains: 1; bounding box: 46×21×34 Å

Mean predicted aligned error: 6.27 Å

Secondary structure (DSSP, 8-state):
-GGGTSTT-TT--EEEEEETT-SSS-HHHHHHHHHHSPSSEEEEEESSSS--TT-HHHHHHHHHHHHHHHHHTTTTS------

Foldseek 3Di:
DCCVVDPPCAPPEEEEEEECAAPVQHVVNCVVVVVPDHPPYYYDYDHDYDQDPPDPVSVVVVVVVVVVVCVVVVVPPDDPPDD

pLDDT: mean 85.58, std 13.43, range [43.16, 96.94]

Solvent-accessible surface area (backbone atoms only — not comparable to full-atom values): 5254 Å² total; per-residue (Å²): 118,64,60,79,80,53,69,87,50,74,75,46,77,44,77,48,82,42,39,75,56,15,86,88,60,42,70,83,68,44,48,63,58,59,75,65,50,58,58,51,64,51,77,47,78,40,93,43,43,67,88,45,86,89,37,69,68,50,44,52,53,54,46,52,53,55,51,54,50,37,58,76,67,46,71,80,57,81,78,79,81,82,128

Organism: NCBI:txid408172